Protein AF-A0A943HBD8-F1 (afdb_monomer_lite)

Foldseek 3Di:
DPPVVLVVLLVLQLVLLLVQLVDDPPPPPVLVNLVSLLSNLLSLLVNLLPDPDDLVVSLVVVVVSLVVSLVVNVVVCVVVVDDDDNPRSSVSSVVSSVVSSVLNVVLVVLCVQLNSVSSVLSSCLSVQLSVCVVVVHDSVVSSVVSNVVSVVVSVVSNVVVVVVVVVVD

Sequence (169 aa):
MKKVIRNLVDISFILSLTLLGKFNLQSFNLSKYQIVVTVFCVSGILKFMNSESDMKEQIIDSIKDLVISIAIIPLWYLISNNVENEIFEPGVVVIHFIALIIVLYCAKKSAELSGSISYYTHAIIPVIAIIFIKLGIPDTLSVIIAIIITEPINYFCYKKKRLNNVKER

Secondary structure (DSSP, 8-state):
--HHHHHHHHHHHHHHHHHHHH--TTS--HHHHHHHHHHHHHHHHHHHHT--S-HHHHHHHHHHHHHHHHHHHHHHHHHHT----TTHHHHHHHHHHHHHHHHHHHHHHHHHHH-THHHHHHHHHHHHHHHHHHTT--HHHHHHHHHHHHHHHHHHHHHHHHHHHHHT-

Radius of gyration: 17.87 Å; chains: 1; bounding box: 49×28×52 Å

pLDDT: mean 82.75, std 10.46, range [46.69, 93.56]

Structure (mmCIF, N/CA/C/O backbone):
data_AF-A0A943HBD8-F1
#
_entry.id   AF-A0A943HBD8-F1
#
loop_
_atom_site.group_PDB
_atom_site.id
_atom_site.type_symbol
_atom_site.label_atom_id
_atom_site.label_alt_id
_atom_site.label_comp_id
_atom_site.label_asym_id
_atom_site.label_entity_id
_atom_site.label_seq_id
_atom_site.pdbx_PDB_ins_code
_atom_site.Cartn_x
_atom_site.Cartn_y
_atom_site.Cartn_z
_atom_site.occupancy
_atom_site.B_iso_or_equiv
_atom_site.auth_seq_id
_atom_site.auth_comp_id
_atom_site.auth_asym_id
_atom_site.auth_atom_id
_atom_site.pdbx_PDB_model_num
ATOM 1 N N . MET A 1 1 ? 3.403 -4.979 17.428 1.00 64.38 1 MET A N 1
ATOM 2 C CA . MET A 1 1 ? 3.907 -6.022 16.500 1.00 64.38 1 MET A CA 1
ATOM 3 C C . MET A 1 1 ? 5.322 -6.428 16.927 1.00 64.38 1 MET A C 1
ATOM 5 O O . MET A 1 1 ? 6.036 -5.567 17.423 1.00 64.38 1 MET A O 1
ATOM 9 N N . LYS A 1 2 ? 5.737 -7.704 16.816 1.00 78.44 2 LYS A N 1
ATOM 10 C CA . LYS A 1 2 ? 7.110 -8.120 17.198 1.00 78.44 2 LYS A CA 1
ATOM 11 C C . LYS A 1 2 ? 8.145 -7.356 16.354 1.00 78.44 2 LYS A C 1
ATOM 13 O O . LYS A 1 2 ? 7.932 -7.209 15.153 1.00 78.44 2 LYS A O 1
ATOM 18 N N . LYS A 1 3 ? 9.272 -6.940 16.952 1.00 81.50 3 LYS A N 1
ATOM 19 C CA . LYS A 1 3 ? 10.354 -6.168 16.291 1.00 81.50 3 LYS A CA 1
ATOM 20 C C . LYS A 1 3 ? 10.797 -6.774 14.951 1.00 81.50 3 LYS A C 1
ATOM 22 O O . LYS A 1 3 ? 10.973 -6.057 13.979 1.00 81.50 3 LYS A O 1
ATOM 27 N N . VAL A 1 4 ? 10.879 -8.104 14.886 1.00 84.38 4 VAL A N 1
ATOM 28 C CA . VAL A 1 4 ? 11.220 -8.849 13.661 1.00 84.38 4 VAL A CA 1
ATOM 29 C C . VAL A 1 4 ? 10.229 -8.584 12.524 1.00 84.38 4 VAL A C 1
ATOM 31 O O . VAL A 1 4 ? 10.642 -8.352 11.396 1.00 84.38 4 VAL A O 1
ATOM 34 N N . ILE A 1 5 ? 8.925 -8.581 12.811 1.00 83.19 5 ILE A N 1
ATOM 35 C CA . ILE A 1 5 ? 7.891 -8.376 11.787 1.00 83.19 5 ILE A CA 1
ATOM 36 C C . ILE A 1 5 ? 7.916 -6.921 11.296 1.00 83.19 5 ILE A C 1
ATOM 38 O O . ILE A 1 5 ? 7.770 -6.693 10.102 1.00 83.19 5 ILE A O 1
ATOM 42 N N . ARG A 1 6 ? 8.177 -5.948 12.186 1.00 84.25 6 ARG A N 1
ATOM 43 C CA . ARG A 1 6 ? 8.348 -4.532 11.809 1.00 84.25 6 ARG A CA 1
ATOM 44 C C . ARG A 1 6 ? 9.499 -4.372 10.804 1.00 84.25 6 ARG A C 1
ATOM 46 O O . ARG A 1 6 ? 9.275 -3.862 9.714 1.00 84.25 6 ARG A O 1
ATOM 53 N N . ASN A 1 7 ? 10.666 -4.946 11.107 1.00 86.19 7 ASN A N 1
ATOM 54 C CA . ASN A 1 7 ? 11.819 -4.917 10.202 1.00 86.19 7 ASN A CA 1
ATOM 55 C C . ASN A 1 7 ? 11.538 -5.605 8.854 1.00 86.19 7 ASN A C 1
ATOM 57 O O . ASN A 1 7 ? 11.979 -5.123 7.816 1.00 86.19 7 ASN A O 1
ATOM 61 N N . LEU A 1 8 ? 10.808 -6.728 8.850 1.00 87.94 8 LEU A N 1
ATOM 62 C CA . LEU A 1 8 ? 10.425 -7.406 7.606 1.00 87.94 8 LEU A CA 1
ATOM 63 C C . LEU A 1 8 ? 9.512 -6.535 6.735 1.00 87.94 8 LEU A C 1
ATOM 65 O O . LEU A 1 8 ? 9.679 -6.512 5.518 1.00 87.94 8 LEU A O 1
ATOM 69 N N . VAL A 1 9 ? 8.574 -5.809 7.348 1.00 89.25 9 VAL A N 1
ATOM 70 C CA . VAL A 1 9 ? 7.700 -4.868 6.638 1.00 89.25 9 VAL A CA 1
ATOM 71 C C . VAL A 1 9 ? 8.511 -3.706 6.059 1.00 89.25 9 VAL A C 1
ATOM 73 O O . VAL A 1 9 ? 8.312 -3.375 4.895 1.00 89.25 9 VAL A O 1
ATOM 76 N N . ASP A 1 10 ? 9.460 -3.148 6.815 1.00 87.62 10 ASP A N 1
ATOM 77 C CA . ASP A 1 10 ? 10.337 -2.066 6.340 1.00 87.62 10 ASP A CA 1
ATOM 78 C C . ASP A 1 10 ? 11.199 -2.497 5.146 1.00 87.62 10 ASP A C 1
ATOM 80 O O . ASP A 1 10 ? 11.267 -1.801 4.134 1.00 87.62 10 ASP A O 1
ATOM 84 N N . ILE A 1 11 ? 11.809 -3.682 5.223 1.00 88.88 11 ILE A N 1
ATOM 85 C CA . ILE A 1 11 ? 12.604 -4.244 4.123 1.00 88.88 11 ILE A CA 1
ATOM 86 C C . ILE A 1 11 ? 11.715 -4.507 2.902 1.00 88.88 11 ILE A C 1
ATOM 88 O O . ILE A 1 11 ? 12.083 -4.153 1.783 1.00 88.88 11 ILE A O 1
ATOM 92 N N . SER A 1 12 ? 10.531 -5.097 3.105 1.00 91.44 12 SER A N 1
ATOM 93 C CA . SER A 1 12 ? 9.566 -5.336 2.027 1.00 91.44 12 SER A CA 1
ATOM 94 C C . SER A 1 12 ? 9.135 -4.032 1.355 1.00 91.44 12 SER A C 1
ATOM 96 O O . SER A 1 12 ? 8.974 -3.997 0.134 1.00 91.44 12 SER A O 1
ATOM 98 N N . PHE A 1 13 ? 8.957 -2.968 2.135 1.00 91.38 13 PHE A N 1
ATOM 99 C CA . PHE A 1 13 ? 8.599 -1.649 1.635 1.00 91.38 13 PHE A CA 1
ATOM 100 C C . PHE A 1 13 ? 9.699 -1.075 0.738 1.00 91.38 13 PHE A C 1
ATOM 102 O O . PHE A 1 13 ? 9.435 -0.776 -0.423 1.00 91.38 13 PHE A O 1
ATOM 109 N N . ILE A 1 14 ? 10.944 -1.023 1.220 1.00 89.06 14 ILE A N 1
ATOM 110 C CA . ILE A 1 14 ? 12.084 -0.491 0.454 1.00 89.06 14 ILE A CA 1
ATOM 111 C C . ILE A 1 14 ? 12.327 -1.310 -0.821 1.00 89.06 14 ILE A C 1
ATOM 113 O O . ILE A 1 14 ? 12.504 -0.745 -1.901 1.00 89.06 14 ILE A O 1
ATOM 117 N N . LEU A 1 15 ? 12.290 -2.645 -0.727 1.00 88.94 15 LEU A N 1
ATOM 118 C CA . LEU A 1 15 ? 12.476 -3.524 -1.884 1.00 88.94 15 LEU A CA 1
ATOM 119 C C . LEU A 1 15 ? 11.388 -3.313 -2.935 1.00 88.94 15 LEU A C 1
ATOM 121 O O . LEU A 1 15 ? 11.698 -3.169 -4.114 1.00 88.94 15 LEU A O 1
ATOM 125 N N . SER A 1 16 ? 10.119 -3.285 -2.525 1.00 90.56 16 SER A N 1
ATOM 126 C CA . SER A 1 16 ? 9.010 -3.074 -3.460 1.00 90.56 16 SER A CA 1
ATOM 127 C C . SER A 1 16 ? 9.046 -1.679 -4.092 1.00 90.56 16 SER A C 1
ATOM 129 O O . SER A 1 16 ? 8.859 -1.571 -5.301 1.00 90.56 16 SER A O 1
ATOM 131 N N . LEU A 1 17 ? 9.392 -0.640 -3.326 1.00 88.06 17 LEU A N 1
ATOM 132 C CA . LEU A 1 17 ? 9.570 0.726 -3.823 1.00 88.06 17 LEU A CA 1
ATOM 133 C C . LEU A 1 17 ? 10.715 0.827 -4.843 1.00 88.06 17 LEU A C 1
ATOM 135 O O . LEU A 1 17 ? 10.550 1.437 -5.895 1.00 88.06 17 LEU A O 1
ATOM 139 N N . THR A 1 18 ? 11.841 0.163 -4.578 1.00 85.56 18 THR A N 1
ATOM 140 C CA . THR A 1 18 ? 12.973 0.076 -5.515 1.00 85.56 18 THR A CA 1
ATOM 141 C C . THR A 1 18 ? 12.579 -0.679 -6.790 1.00 85.56 18 THR A C 1
ATOM 143 O O . THR A 1 18 ? 12.877 -0.239 -7.898 1.00 85.56 18 THR A O 1
ATOM 146 N N . LEU A 1 19 ? 11.861 -1.802 -6.658 1.00 84.88 19 LEU A N 1
ATOM 147 C CA . LEU A 1 19 ? 11.415 -2.611 -7.796 1.00 84.88 19 LEU A CA 1
ATOM 148 C C . LEU A 1 19 ? 10.418 -1.875 -8.698 1.00 84.88 19 LEU A C 1
ATOM 150 O O . LEU A 1 19 ? 10.426 -2.125 -9.901 1.00 84.88 19 LEU A O 1
ATOM 154 N N . LEU A 1 20 ? 9.593 -0.970 -8.157 1.00 83.69 20 LEU A N 1
ATOM 155 C CA . LEU A 1 20 ? 8.673 -0.150 -8.956 1.00 83.69 20 LEU A CA 1
ATOM 156 C C . LEU A 1 20 ? 9.399 0.712 -9.992 1.00 83.69 20 LEU A C 1
ATOM 158 O O . LEU A 1 20 ? 8.872 0.885 -11.087 1.00 83.69 20 LEU A O 1
ATOM 162 N N . GLY A 1 21 ? 10.607 1.193 -9.685 1.00 73.50 21 GLY A N 1
ATOM 163 C CA . GLY A 1 21 ? 11.406 1.989 -10.623 1.00 73.50 21 GLY A CA 1
ATOM 164 C C . GLY A 1 21 ? 11.879 1.196 -11.835 1.00 73.50 21 GLY A C 1
ATOM 165 O O . GLY A 1 21 ? 12.003 1.750 -12.917 1.00 73.50 21 GLY A O 1
ATOM 166 N N . LYS A 1 22 ? 12.035 -0.123 -11.682 1.00 73.50 22 LYS A N 1
ATOM 167 C CA . LYS A 1 22 ? 12.489 -1.020 -12.749 1.00 73.50 22 LYS A CA 1
ATOM 168 C C . LYS A 1 22 ? 11.390 -1.372 -13.759 1.00 73.50 22 LYS A C 1
ATOM 170 O O . LYS A 1 22 ? 11.676 -1.875 -14.845 1.00 73.50 22 LYS A O 1
ATOM 175 N N . PHE A 1 23 ? 10.116 -1.185 -13.414 1.00 69.38 23 PHE A N 1
ATOM 176 C CA . PHE A 1 23 ? 9.034 -1.447 -14.359 1.00 69.38 23 PHE A CA 1
ATOM 177 C C . PHE A 1 23 ? 8.899 -0.263 -15.312 1.00 69.38 23 PHE A C 1
ATOM 179 O O . PHE A 1 23 ? 8.182 0.699 -15.045 1.00 69.38 23 PHE A O 1
ATOM 186 N N . ASN A 1 24 ? 9.561 -0.357 -16.465 1.00 57.75 24 ASN A N 1
ATOM 187 C CA . ASN A 1 24 ? 9.252 0.504 -17.597 1.00 57.75 24 ASN A CA 1
ATOM 188 C C . ASN A 1 24 ? 7.770 0.297 -17.975 1.00 57.75 24 ASN A C 1
ATOM 190 O O . ASN A 1 24 ? 7.341 -0.854 -18.119 1.00 57.75 24 ASN A O 1
ATOM 194 N N . LEU A 1 25 ? 7.004 1.382 -18.173 1.00 53.38 25 LEU A N 1
ATOM 195 C CA . LEU A 1 25 ? 5.598 1.340 -18.621 1.00 53.38 25 LEU A CA 1
ATOM 196 C C . LEU A 1 25 ? 5.417 0.498 -19.900 1.00 53.38 25 LEU A C 1
ATOM 198 O O . LEU A 1 25 ? 4.324 0.005 -20.163 1.00 53.38 25 LEU A O 1
ATOM 202 N N . GLN A 1 26 ? 6.487 0.322 -20.682 1.00 46.69 26 GLN A N 1
ATOM 203 C CA . GLN A 1 26 ? 6.504 -0.471 -21.913 1.00 46.69 26 GLN A CA 1
ATOM 204 C C . GLN A 1 26 ? 6.866 -1.955 -21.713 1.00 46.69 26 GLN A C 1
ATOM 206 O O . GLN A 1 26 ? 6.620 -2.770 -22.603 1.00 46.69 26 GLN A O 1
ATOM 211 N N . SER A 1 27 ? 7.422 -2.346 -20.560 1.00 52.19 27 SER A N 1
ATOM 212 C CA . SER A 1 27 ? 7.784 -3.741 -20.281 1.00 52.19 27 SER A CA 1
ATOM 213 C C . SER A 1 27 ? 6.556 -4.524 -19.796 1.00 52.19 27 SER A C 1
ATOM 215 O O . SER A 1 27 ? 6.158 -4.510 -18.633 1.00 52.19 27 SER A O 1
ATOM 217 N N . PHE A 1 28 ? 5.916 -5.197 -20.750 1.00 48.66 28 PHE A N 1
ATOM 218 C CA . PHE A 1 28 ? 4.625 -5.885 -20.658 1.00 48.66 28 PHE A CA 1
ATOM 219 C C . PHE A 1 28 ? 4.642 -7.163 -19.791 1.00 48.66 28 PHE A C 1
ATOM 221 O O . PHE A 1 28 ? 4.298 -8.255 -20.235 1.00 48.66 28 PHE A O 1
ATOM 228 N N . ASN A 1 29 ? 5.011 -7.059 -18.514 1.00 66.44 29 ASN A N 1
ATOM 229 C CA . ASN A 1 29 ? 4.697 -8.103 -17.537 1.00 66.44 29 ASN A CA 1
ATOM 230 C C . ASN A 1 29 ? 3.774 -7.538 -16.455 1.00 66.44 29 ASN A C 1
ATOM 232 O O . ASN A 1 29 ? 4.128 -7.459 -15.277 1.00 66.44 29 ASN A O 1
ATOM 236 N N . LEU A 1 30 ? 2.577 -7.136 -16.903 1.00 75.25 30 LEU A N 1
ATOM 237 C CA . LEU A 1 30 ? 1.506 -6.526 -16.109 1.00 75.25 30 LEU A CA 1
ATOM 238 C C . LEU A 1 30 ? 1.271 -7.276 -14.789 1.00 75.25 30 LEU A C 1
ATOM 240 O O . LEU A 1 30 ? 1.150 -6.657 -13.739 1.00 75.25 30 LEU A O 1
ATOM 244 N N . SER A 1 31 ? 1.316 -8.612 -14.812 1.00 78.12 31 SER A N 1
ATOM 245 C CA . SER A 1 31 ? 1.153 -9.435 -13.611 1.00 78.12 31 SER A CA 1
ATOM 246 C C . SER A 1 31 ? 2.273 -9.259 -12.581 1.00 78.12 31 SER A C 1
ATOM 248 O O . SER A 1 31 ? 1.995 -9.257 -11.384 1.00 78.12 31 SER A O 1
ATOM 250 N N . LYS A 1 32 ? 3.536 -9.109 -13.007 1.00 82.25 32 LYS A N 1
ATOM 251 C CA . LYS A 1 32 ? 4.661 -8.867 -12.085 1.00 82.25 32 LYS A CA 1
ATOM 252 C C . LYS A 1 32 ? 4.565 -7.473 -11.475 1.00 82.25 32 LYS A C 1
ATOM 254 O O . LYS A 1 32 ? 4.731 -7.332 -10.268 1.00 82.25 32 LYS A O 1
ATOM 259 N N . TYR A 1 33 ? 4.241 -6.480 -12.300 1.00 83.31 33 TYR A N 1
ATOM 260 C CA . TYR A 1 33 ? 4.034 -5.106 -11.856 1.00 83.31 33 TYR A CA 1
ATOM 261 C C . TYR A 1 33 ? 2.899 -5.011 -10.828 1.00 83.31 33 TYR A C 1
ATOM 263 O O . TYR A 1 33 ? 3.111 -4.497 -9.734 1.00 83.31 33 TYR A O 1
ATOM 271 N N . GLN A 1 34 ? 1.735 -5.603 -11.120 1.00 85.25 34 GLN A N 1
ATOM 272 C CA . GLN A 1 34 ? 0.599 -5.659 -10.196 1.00 85.25 34 GLN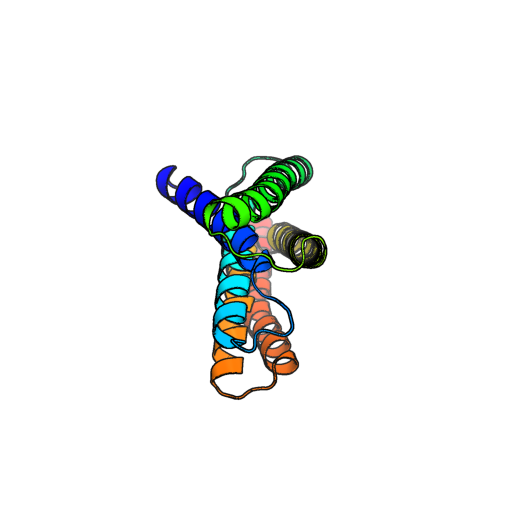 A CA 1
ATOM 273 C C . GLN A 1 34 ? 1.010 -6.247 -8.840 1.00 85.25 34 GLN A C 1
ATOM 275 O O . GLN A 1 34 ? 0.753 -5.639 -7.804 1.00 85.25 34 GLN A O 1
ATOM 280 N N . ILE A 1 35 ? 1.713 -7.386 -8.830 1.00 87.50 35 ILE A N 1
ATOM 281 C CA . ILE A 1 35 ? 2.199 -8.001 -7.584 1.00 87.50 35 ILE A CA 1
ATOM 282 C C . ILE A 1 35 ? 3.079 -7.027 -6.793 1.00 87.50 35 ILE A C 1
ATOM 284 O O . ILE A 1 35 ? 2.882 -6.880 -5.588 1.00 87.50 35 ILE A O 1
ATOM 288 N N . VAL A 1 36 ? 4.020 -6.347 -7.452 1.00 89.50 36 VAL A N 1
ATOM 289 C CA . VAL A 1 36 ? 4.924 -5.401 -6.785 1.00 89.50 36 VAL A CA 1
ATOM 290 C C . VAL A 1 36 ? 4.169 -4.192 -6.234 1.00 89.50 36 VAL A C 1
ATOM 292 O O . VAL A 1 36 ? 4.397 -3.837 -5.080 1.00 89.50 36 VAL A O 1
ATOM 295 N N . VAL A 1 37 ? 3.218 -3.622 -6.983 1.00 88.50 37 VAL A N 1
ATOM 296 C CA . VAL A 1 37 ? 2.347 -2.532 -6.501 1.00 88.50 37 VAL A CA 1
ATOM 297 C C . VAL A 1 37 ? 1.550 -2.968 -5.273 1.00 88.50 37 VAL A C 1
ATOM 299 O O . VAL A 1 37 ? 1.465 -2.226 -4.297 1.00 88.50 37 VAL A O 1
ATOM 302 N N . THR A 1 38 ? 1.007 -4.185 -5.265 1.00 91.12 38 THR A N 1
ATOM 303 C CA . THR A 1 38 ? 0.252 -4.681 -4.110 1.00 91.12 38 THR A CA 1
ATOM 304 C C . THR A 1 38 ? 1.137 -4.901 -2.897 1.00 91.12 38 THR A C 1
ATOM 306 O O . THR A 1 38 ? 0.766 -4.478 -1.805 1.00 91.12 38 THR A O 1
ATOM 309 N N . VAL A 1 39 ? 2.319 -5.500 -3.061 1.00 93.00 39 VAL A N 1
ATOM 310 C CA . VAL A 1 39 ? 3.281 -5.642 -1.956 1.00 93.00 39 VAL A CA 1
ATOM 311 C C . VAL A 1 39 ? 3.690 -4.269 -1.425 1.00 93.00 39 VAL A C 1
ATOM 313 O O . VAL A 1 39 ? 3.726 -4.076 -0.210 1.00 93.00 39 VAL A O 1
ATOM 316 N N . PHE A 1 40 ? 3.925 -3.302 -2.310 1.00 93.56 40 PHE A N 1
ATOM 317 C CA . PHE A 1 40 ? 4.239 -1.921 -1.956 1.00 93.56 40 PHE A CA 1
ATOM 318 C C . PHE A 1 40 ? 3.121 -1.255 -1.145 1.00 93.56 40 PHE A C 1
ATOM 320 O O . PHE A 1 40 ? 3.365 -0.768 -0.042 1.00 93.56 40 PHE A O 1
ATOM 327 N N . CYS A 1 41 ? 1.876 -1.298 -1.623 1.00 92.06 41 CYS A N 1
ATOM 328 C CA . CYS A 1 41 ? 0.742 -0.711 -0.910 1.00 92.06 41 CYS A CA 1
ATOM 329 C C . CYS A 1 41 ? 0.485 -1.396 0.439 1.00 92.06 41 CYS A C 1
ATOM 331 O O . CYS A 1 41 ? 0.301 -0.715 1.448 1.00 92.06 41 CYS A O 1
ATOM 333 N N . VAL A 1 42 ? 0.506 -2.732 0.483 1.00 93.19 42 VAL A N 1
ATOM 334 C CA . VAL A 1 42 ? 0.287 -3.505 1.717 1.00 93.19 42 VAL A CA 1
ATOM 335 C C . VAL A 1 42 ? 1.374 -3.196 2.743 1.00 93.19 42 VAL A C 1
ATOM 337 O O . VAL A 1 42 ? 1.064 -2.871 3.888 1.00 93.19 42 VAL A O 1
ATOM 340 N N . SER A 1 43 ? 2.646 -3.274 2.344 1.00 93.31 43 SER A N 1
ATOM 341 C CA . SER A 1 43 ? 3.772 -2.995 3.241 1.00 93.31 43 SER A CA 1
ATOM 342 C C . SER A 1 43 ? 3.779 -1.541 3.708 1.00 93.31 43 SER A C 1
ATOM 344 O O . SER A 1 43 ? 3.980 -1.310 4.895 1.00 93.31 43 SER A O 1
ATOM 346 N N . GLY A 1 44 ? 3.450 -0.578 2.840 1.00 91.19 44 GLY A N 1
ATOM 347 C CA . GLY A 1 44 ? 3.316 0.832 3.208 1.00 91.19 44 GLY A CA 1
ATOM 348 C C . GLY A 1 44 ? 2.233 1.074 4.263 1.00 91.19 44 GLY A C 1
ATOM 349 O O . GLY A 1 44 ? 2.487 1.725 5.276 1.00 91.19 44 GLY A O 1
ATOM 350 N N . ILE A 1 45 ? 1.041 0.492 4.089 1.00 91.75 45 ILE A N 1
ATOM 351 C CA . ILE A 1 45 ? -0.064 0.621 5.057 1.00 91.75 45 ILE A CA 1
ATOM 352 C C . ILE A 1 45 ? 0.279 -0.062 6.386 1.00 91.75 45 ILE A C 1
ATOM 354 O O . ILE A 1 45 ? 0.015 0.488 7.457 1.00 91.75 45 ILE A O 1
ATOM 358 N N . LEU A 1 46 ? 0.892 -1.248 6.343 1.00 90.31 46 LEU A N 1
ATOM 359 C CA . LEU A 1 46 ? 1.305 -1.958 7.553 1.00 90.31 46 LEU A CA 1
ATOM 360 C C . LEU A 1 46 ? 2.437 -1.231 8.281 1.00 90.31 46 LEU A C 1
ATOM 362 O O . LEU A 1 46 ? 2.416 -1.167 9.510 1.00 90.31 46 LEU A O 1
ATOM 366 N N . LYS A 1 47 ? 3.408 -0.668 7.558 1.00 89.81 47 LYS A N 1
ATOM 367 C CA . LYS A 1 47 ? 4.470 0.165 8.132 1.00 89.81 47 LYS A CA 1
ATOM 368 C C . LYS A 1 47 ? 3.864 1.350 8.880 1.00 89.81 47 LYS A C 1
ATOM 370 O O . LYS A 1 47 ? 4.169 1.546 10.054 1.00 89.81 47 LYS A O 1
ATOM 375 N N . PHE A 1 48 ? 2.931 2.048 8.233 1.00 87.94 48 PHE A N 1
ATOM 376 C CA . PHE A 1 48 ? 2.222 3.194 8.798 1.00 87.94 48 PHE A CA 1
ATOM 377 C C . PHE A 1 48 ? 1.434 2.835 10.066 1.00 87.94 48 PHE A C 1
ATOM 379 O O . PHE A 1 48 ? 1.574 3.472 11.106 1.00 87.94 48 PHE A O 1
ATOM 386 N N . MET A 1 49 ? 0.653 1.751 10.019 1.00 87.06 49 MET A N 1
ATOM 387 C CA . MET A 1 49 ? -0.115 1.257 11.168 1.00 87.06 49 MET A CA 1
ATOM 388 C C . MET A 1 49 ? 0.769 0.936 12.384 1.00 87.06 49 MET A C 1
ATOM 390 O O . MET A 1 49 ? 0.327 1.069 13.523 1.00 87.06 49 MET A O 1
ATOM 394 N N . ASN A 1 50 ? 1.990 0.448 12.154 1.00 81.69 50 ASN A N 1
ATOM 395 C CA . ASN A 1 50 ? 2.898 0.019 13.217 1.00 81.69 50 ASN A CA 1
ATOM 396 C C . ASN A 1 50 ? 3.762 1.138 13.791 1.00 81.69 50 ASN A C 1
ATOM 398 O O . ASN A 1 50 ? 4.523 0.871 14.732 1.00 81.69 50 ASN A O 1
ATOM 402 N N . SER A 1 51 ? 3.691 2.330 13.208 1.00 75.50 51 SER A N 1
ATOM 403 C CA . SER A 1 51 ? 4.443 3.469 13.686 1.00 75.50 51 SER A CA 1
ATOM 404 C C . SER A 1 51 ? 3.730 4.129 14.863 1.00 75.50 51 SER A C 1
ATOM 406 O O . SER A 1 51 ? 2.517 4.322 14.859 1.00 75.50 51 SER A O 1
ATOM 408 N N . GLU A 1 52 ? 4.510 4.464 15.883 1.00 70.81 52 GLU A N 1
ATOM 409 C CA . GLU A 1 52 ? 4.050 5.190 17.071 1.00 70.81 52 GLU A CA 1
ATOM 410 C C . GLU A 1 52 ? 4.147 6.713 16.873 1.00 70.81 52 GLU A C 1
ATOM 412 O O . GLU A 1 52 ? 3.662 7.474 17.705 1.00 70.81 52 GLU A O 1
ATOM 417 N N . SER A 1 53 ? 4.759 7.153 15.768 1.00 74.12 53 SER A N 1
ATOM 418 C CA . SER A 1 53 ? 4.974 8.560 15.441 1.00 74.1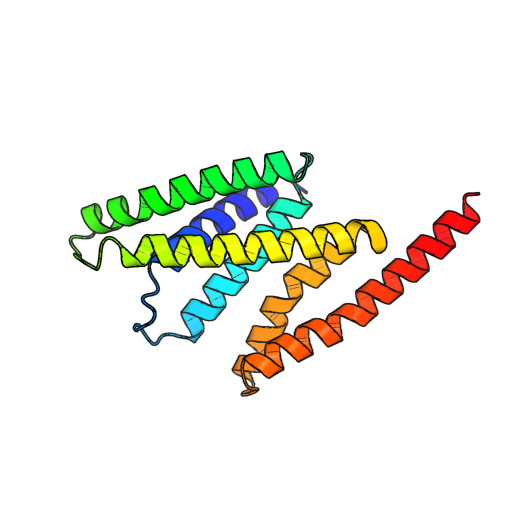2 53 SER A CA 1
ATOM 419 C C . SER A 1 53 ? 3.782 9.212 14.745 1.00 74.12 53 SER A C 1
ATOM 421 O O . SER A 1 53 ? 2.917 8.549 14.165 1.00 74.12 53 SER A O 1
ATOM 423 N N . ASP A 1 54 ? 3.749 10.542 14.754 1.00 79.56 54 ASP A N 1
ATOM 424 C CA . ASP A 1 54 ? 2.736 11.302 14.034 1.00 79.56 54 ASP A CA 1
ATOM 425 C C . ASP A 1 54 ? 2.869 11.150 12.514 1.00 79.56 54 ASP A C 1
ATOM 427 O O . ASP A 1 54 ? 3.950 10.954 11.963 1.00 79.56 54 ASP A O 1
ATOM 431 N N . MET A 1 55 ? 1.754 11.328 11.797 1.00 77.88 55 MET A N 1
ATOM 432 C CA . MET A 1 55 ? 1.698 11.165 10.334 1.00 77.88 55 MET A CA 1
ATOM 433 C C . MET A 1 55 ? 2.785 11.959 9.591 1.00 77.88 55 MET A C 1
ATOM 435 O O . MET A 1 55 ? 3.309 11.481 8.592 1.00 77.88 55 MET A O 1
ATOM 439 N N . LYS A 1 56 ? 3.138 13.158 10.071 1.00 81.88 56 LYS A N 1
ATOM 440 C CA . LYS A 1 56 ? 4.195 13.980 9.462 1.00 81.88 56 LYS A CA 1
ATOM 441 C C . LYS A 1 56 ? 5.567 13.315 9.564 1.00 81.88 56 LYS A C 1
ATOM 443 O O . LYS A 1 56 ? 6.281 13.260 8.569 1.00 81.88 56 LYS A O 1
ATOM 448 N N . GLU A 1 57 ? 5.913 12.795 10.737 1.00 83.56 57 GLU A N 1
ATOM 449 C CA . GLU A 1 57 ? 7.177 12.089 10.966 1.00 83.56 57 GLU A CA 1
ATOM 450 C C . GLU A 1 57 ? 7.241 10.814 10.124 1.00 83.56 57 GLU A C 1
ATOM 452 O O . GLU A 1 57 ? 8.251 10.547 9.482 1.00 83.56 57 GLU A O 1
ATOM 457 N N . GLN A 1 58 ? 6.124 10.094 10.013 1.00 81.56 58 GLN A N 1
ATOM 458 C CA . GLN A 1 58 ? 6.036 8.906 9.163 1.00 81.56 58 GLN A CA 1
ATOM 459 C C . GLN A 1 58 ? 6.232 9.213 7.676 1.00 81.56 58 GLN A C 1
ATOM 461 O O . GLN A 1 58 ? 6.883 8.446 6.966 1.00 81.56 58 GLN A O 1
ATOM 466 N N . ILE A 1 59 ? 5.684 10.331 7.190 1.00 84.94 59 ILE A N 1
ATOM 467 C CA . ILE A 1 59 ? 5.913 10.787 5.814 1.00 84.94 59 ILE A CA 1
ATOM 468 C C . ILE A 1 59 ? 7.392 11.118 5.618 1.00 84.94 59 ILE A C 1
ATOM 470 O O . ILE A 1 59 ? 7.966 10.707 4.616 1.00 84.94 59 ILE A O 1
ATOM 474 N N . ILE A 1 60 ? 8.025 11.804 6.575 1.00 86.25 60 ILE A N 1
ATOM 475 C CA . ILE A 1 60 ? 9.458 12.124 6.516 1.00 86.25 60 ILE A CA 1
ATOM 476 C C . ILE A 1 60 ? 10.302 10.847 6.473 1.00 86.25 60 ILE A C 1
ATOM 478 O O . ILE A 1 60 ? 11.200 10.741 5.640 1.00 86.25 60 ILE A O 1
ATOM 482 N N . ASP A 1 61 ? 10.009 9.863 7.319 1.00 85.19 61 ASP A N 1
ATOM 483 C CA . ASP A 1 61 ? 10.728 8.588 7.308 1.00 85.19 61 ASP A CA 1
ATOM 484 C C . ASP A 1 61 ? 10.504 7.820 6.000 1.00 85.19 61 ASP A C 1
ATOM 486 O O . ASP A 1 61 ? 11.454 7.301 5.419 1.00 85.19 61 ASP A O 1
ATOM 490 N N . SER A 1 62 ? 9.286 7.845 5.459 1.00 85.31 62 SER A N 1
ATOM 491 C CA . SER A 1 62 ? 8.987 7.243 4.153 1.00 85.31 62 SER A CA 1
ATOM 492 C C . SER A 1 62 ? 9.683 7.982 2.997 1.00 85.31 62 SER A C 1
ATOM 494 O O . SER A 1 62 ? 10.058 7.361 2.006 1.00 85.31 62 SER A O 1
ATOM 496 N N . ILE A 1 63 ? 9.907 9.299 3.113 1.00 88.06 63 ILE A N 1
ATOM 497 C CA . ILE A 1 63 ? 10.714 10.074 2.156 1.00 88.06 63 ILE A CA 1
ATOM 498 C C . ILE A 1 63 ? 12.182 9.641 2.220 1.00 88.06 63 ILE A C 1
ATOM 500 O O . ILE A 1 63 ? 12.824 9.547 1.176 1.00 88.06 63 ILE A O 1
ATOM 504 N N . LYS A 1 64 ? 12.727 9.333 3.405 1.00 88.12 64 LYS A N 1
ATOM 505 C CA . LYS A 1 64 ? 14.090 8.779 3.505 1.00 88.12 64 LYS A CA 1
ATOM 506 C C . LYS A 1 64 ? 14.190 7.454 2.749 1.00 88.12 64 LYS A C 1
ATOM 508 O O . LYS A 1 64 ? 15.128 7.277 1.978 1.00 88.12 64 LYS A O 1
ATOM 513 N N . ASP A 1 65 ? 13.203 6.571 2.898 1.00 87.50 65 ASP A N 1
ATOM 514 C CA . ASP A 1 65 ? 13.151 5.306 2.151 1.00 87.50 65 ASP A CA 1
ATOM 515 C C . ASP A 1 65 ? 13.035 5.519 0.636 1.00 87.50 65 ASP A C 1
ATOM 517 O O . ASP A 1 65 ? 13.635 4.777 -0.144 1.00 87.50 65 ASP A O 1
ATOM 521 N N . LEU A 1 66 ? 12.291 6.544 0.209 1.00 87.62 66 LEU A N 1
ATOM 522 C CA . LEU A 1 66 ? 12.200 6.949 -1.193 1.00 87.62 66 LEU A CA 1
ATOM 523 C C . LEU A 1 66 ? 13.558 7.406 -1.730 1.00 87.62 66 LEU A C 1
ATOM 525 O O . LEU A 1 66 ? 13.970 6.947 -2.791 1.00 87.62 66 LEU A O 1
ATOM 529 N N . VAL A 1 67 ? 14.272 8.259 -0.993 1.00 86.75 67 VAL A N 1
ATOM 530 C CA . VAL A 1 67 ? 15.621 8.713 -1.365 1.00 86.75 67 VAL A CA 1
ATOM 531 C C . VAL A 1 67 ? 16.585 7.530 -1.453 1.00 86.75 67 VAL A C 1
ATOM 533 O O . VAL A 1 67 ? 17.330 7.426 -2.424 1.00 86.75 67 VAL A O 1
ATOM 536 N N . ILE A 1 68 ? 16.532 6.607 -0.486 1.00 85.38 68 ILE A N 1
ATOM 537 C CA . ILE A 1 68 ? 17.322 5.369 -0.506 1.00 85.38 68 ILE A CA 1
ATOM 538 C C . ILE A 1 68 ? 16.993 4.549 -1.758 1.00 85.38 68 ILE A C 1
ATOM 540 O O . ILE A 1 68 ? 17.901 4.133 -2.470 1.00 85.38 68 ILE A O 1
ATOM 544 N N . SER A 1 69 ? 15.711 4.360 -2.069 1.00 83.88 69 SER A N 1
ATOM 545 C CA . SER A 1 69 ? 15.274 3.577 -3.232 1.00 83.88 69 SER A CA 1
ATOM 546 C C . SER A 1 69 ? 15.723 4.215 -4.550 1.00 83.88 69 SER A C 1
ATOM 548 O O . SER A 1 69 ? 16.263 3.526 -5.411 1.00 83.88 69 SER A O 1
ATOM 550 N N . ILE A 1 70 ? 15.583 5.539 -4.686 1.00 83.81 70 ILE A N 1
ATOM 551 C CA . ILE A 1 70 ? 16.062 6.295 -5.853 1.00 83.81 70 ILE A CA 1
ATOM 552 C C . ILE A 1 70 ? 17.583 6.193 -5.987 1.00 83.81 70 ILE A C 1
ATOM 554 O O . ILE A 1 70 ? 18.068 6.088 -7.103 1.00 83.81 70 ILE A O 1
ATOM 558 N N . ALA A 1 71 ? 18.339 6.190 -4.887 1.00 83.12 71 ALA A N 1
ATOM 559 C CA . ALA A 1 71 ? 19.795 6.046 -4.926 1.00 83.12 71 ALA A CA 1
ATOM 560 C C . ALA A 1 71 ? 20.250 4.615 -5.274 1.00 83.12 71 ALA A C 1
ATOM 562 O O . ALA A 1 71 ? 21.269 4.436 -5.942 1.00 83.12 71 ALA A O 1
ATOM 563 N N . ILE A 1 72 ? 19.500 3.592 -4.847 1.00 82.62 72 ILE A N 1
ATOM 564 C CA 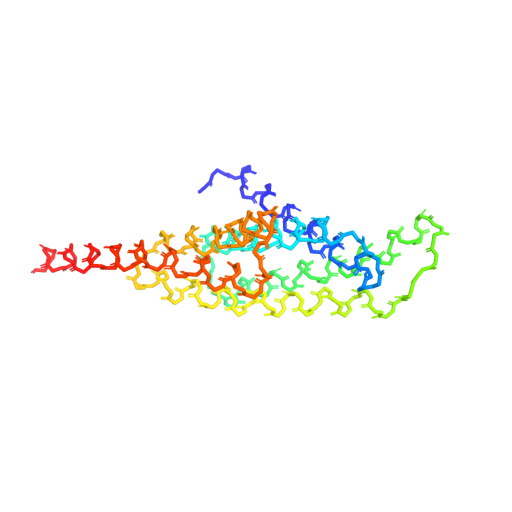. ILE A 1 72 ? 19.807 2.183 -5.137 1.00 82.62 72 ILE A CA 1
ATOM 565 C C . ILE A 1 72 ? 19.631 1.868 -6.626 1.00 82.62 72 ILE A C 1
ATOM 567 O O . ILE A 1 72 ? 20.406 1.079 -7.160 1.00 82.62 72 ILE A O 1
ATOM 571 N N . ILE A 1 73 ? 18.648 2.473 -7.301 1.00 77.19 73 ILE A N 1
ATOM 572 C CA . ILE A 1 73 ? 18.342 2.185 -8.711 1.00 77.19 73 ILE A CA 1
ATOM 573 C C . ILE A 1 73 ? 19.568 2.431 -9.626 1.00 77.19 73 ILE A C 1
ATOM 575 O O . ILE A 1 73 ? 20.024 1.470 -10.249 1.00 77.19 73 ILE A O 1
ATOM 579 N N . PRO A 1 74 ? 20.197 3.627 -9.662 1.00 72.00 74 PRO A N 1
ATOM 580 C CA . PRO A 1 74 ? 21.417 3.868 -10.437 1.00 72.00 74 PRO A CA 1
ATOM 581 C C . PRO A 1 74 ? 22.587 2.973 -10.022 1.00 72.00 74 PRO A C 1
ATOM 583 O O . PRO A 1 74 ? 23.320 2.476 -10.876 1.00 72.00 74 PRO A O 1
ATOM 586 N N . LEU A 1 75 ? 22.758 2.734 -8.715 1.00 76.19 75 LEU A N 1
ATOM 587 C CA . LEU A 1 75 ? 23.830 1.879 -8.200 1.00 76.19 75 LEU A CA 1
ATOM 588 C C . LEU A 1 75 ? 23.694 0.440 -8.719 1.00 76.19 75 LEU A C 1
ATOM 590 O O . LEU A 1 75 ? 24.684 -0.189 -9.089 1.00 76.19 75 LEU A O 1
ATOM 594 N N . TRP A 1 76 ? 22.466 -0.072 -8.780 1.00 75.50 76 TRP A N 1
ATOM 595 C CA . TRP A 1 76 ? 22.167 -1.386 -9.334 1.00 75.50 76 TRP A CA 1
ATOM 596 C C . TRP A 1 76 ? 22.535 -1.467 -10.817 1.00 75.50 76 TRP A C 1
ATOM 598 O O . TRP A 1 76 ? 23.163 -2.441 -11.236 1.00 75.50 76 TRP A O 1
ATOM 608 N N . TYR A 1 77 ? 22.180 -0.454 -11.613 1.00 71.00 77 TYR A N 1
ATOM 609 C CA . TYR A 1 77 ? 22.531 -0.419 -13.035 1.00 71.00 77 TYR A CA 1
ATOM 610 C C . TYR A 1 77 ? 24.035 -0.407 -13.258 1.00 71.00 77 TYR A C 1
ATOM 612 O O . TYR A 1 77 ? 24.527 -1.215 -14.047 1.00 71.00 77 TYR A O 1
ATOM 620 N N . LEU A 1 78 ? 24.754 0.404 -12.479 1.00 70.88 78 LEU A N 1
ATOM 621 C CA . LEU A 1 78 ? 26.212 0.484 -12.507 1.00 70.88 78 LEU A CA 1
ATOM 622 C C . LEU A 1 78 ? 26.865 -0.876 -12.222 1.00 70.88 78 LEU A C 1
ATOM 624 O O . LEU A 1 78 ? 27.813 -1.254 -12.902 1.00 70.88 78 LEU A O 1
ATOM 628 N N . ILE A 1 79 ? 26.331 -1.648 -11.270 1.00 75.69 79 ILE A N 1
ATOM 629 C CA . ILE A 1 79 ? 26.809 -3.011 -10.974 1.00 75.69 79 ILE A CA 1
ATOM 630 C C . ILE A 1 79 ? 26.415 -4.005 -12.080 1.00 75.69 79 ILE A C 1
ATOM 632 O O . ILE A 1 79 ? 27.158 -4.940 -12.370 1.00 75.69 79 ILE A O 1
ATOM 636 N N . SER A 1 80 ? 25.239 -3.834 -12.689 1.00 69.56 80 SER A N 1
ATOM 637 C CA . SER A 1 80 ? 24.677 -4.792 -13.651 1.00 69.56 80 SER A CA 1
ATOM 638 C C . SER A 1 80 ? 25.145 -4.617 -15.102 1.00 69.56 80 SER A C 1
ATOM 640 O O . SER A 1 80 ? 24.796 -5.452 -15.934 1.00 69.56 80 SER A O 1
ATOM 642 N N . ASN A 1 81 ? 25.920 -3.570 -15.414 1.00 64.88 81 ASN A N 1
ATOM 643 C CA . ASN A 1 81 ? 26.384 -3.229 -16.770 1.00 64.88 81 ASN A CA 1
ATOM 644 C C . ASN A 1 81 ? 25.263 -3.027 -17.817 1.00 64.88 81 ASN A C 1
ATOM 646 O O . ASN A 1 81 ? 25.528 -3.039 -19.019 1.00 64.88 81 ASN A O 1
ATOM 650 N N . ASN A 1 82 ? 24.020 -2.814 -17.379 1.00 64.56 82 ASN A N 1
ATOM 651 C CA . ASN A 1 82 ? 22.894 -2.475 -18.247 1.00 64.56 82 ASN A CA 1
ATOM 652 C C . ASN A 1 82 ? 22.659 -0.961 -18.225 1.00 64.56 82 ASN A C 1
ATOM 654 O O . ASN A 1 82 ? 22.618 -0.364 -17.151 1.00 64.56 82 ASN A O 1
ATOM 658 N N . VAL A 1 83 ? 22.481 -0.357 -19.402 1.00 56.69 83 VAL A N 1
ATOM 659 C CA . VAL A 1 83 ? 22.169 1.071 -19.560 1.00 56.69 83 VAL A CA 1
ATOM 660 C C . VAL A 1 83 ? 20.709 1.193 -19.988 1.00 56.69 83 VAL A C 1
ATOM 662 O O . VAL A 1 83 ? 20.390 0.920 -21.142 1.00 56.69 83 VAL A O 1
ATOM 665 N N . GLU A 1 84 ? 19.818 1.587 -19.079 1.00 58.41 84 GLU A N 1
ATOM 666 C CA . GLU A 1 84 ? 18.452 2.002 -19.427 1.00 58.41 84 GLU A CA 1
ATOM 667 C C . GLU A 1 84 ? 18.085 3.350 -18.775 1.00 58.41 84 GLU A C 1
ATOM 669 O O . GLU A 1 84 ? 18.750 3.819 -17.853 1.00 58.41 84 GLU A O 1
ATOM 674 N N . ASN A 1 85 ? 17.083 4.011 -19.373 1.00 54.91 85 ASN A N 1
ATOM 675 C CA . ASN A 1 85 ? 16.735 5.438 -19.284 1.00 54.91 85 ASN A CA 1
ATOM 676 C C . ASN A 1 85 ? 16.815 6.066 -17.873 1.00 54.91 85 ASN A C 1
ATOM 678 O O . ASN A 1 85 ? 15.860 6.016 -17.095 1.00 54.91 85 ASN A O 1
ATOM 682 N N . GLU A 1 86 ? 17.900 6.805 -17.623 1.00 55.41 86 GLU A N 1
ATOM 683 C CA . GLU A 1 86 ? 18.305 7.344 -16.311 1.00 55.41 86 GLU A CA 1
ATOM 684 C C . GLU A 1 86 ? 17.267 8.233 -15.591 1.00 55.41 86 GLU A C 1
ATOM 686 O O . GLU A 1 86 ? 17.283 8.334 -14.366 1.00 55.41 86 GLU A O 1
ATOM 691 N N . ILE A 1 87 ? 16.352 8.886 -16.319 1.00 56.19 87 ILE A N 1
ATOM 692 C CA . ILE A 1 87 ? 15.432 9.897 -15.753 1.00 56.19 87 ILE A CA 1
ATOM 693 C C . ILE A 1 87 ? 14.008 9.354 -15.552 1.00 56.19 87 ILE A C 1
ATOM 695 O O . ILE A 1 87 ? 13.277 9.822 -14.677 1.00 56.19 87 ILE A O 1
ATOM 699 N N . PHE A 1 88 ? 13.588 8.366 -16.347 1.00 58.94 88 PHE A N 1
ATOM 700 C CA . PHE A 1 88 ? 12.197 7.900 -16.343 1.00 58.94 88 PHE A CA 1
ATOM 701 C C . PHE A 1 88 ? 11.886 7.013 -15.128 1.00 58.94 88 PHE A C 1
ATOM 703 O O . PHE A 1 88 ? 10.806 7.100 -14.543 1.00 58.94 88 PHE A O 1
ATOM 710 N N . GLU A 1 89 ? 12.859 6.212 -14.700 1.00 67.62 89 GLU A N 1
ATOM 711 C CA . GLU A 1 89 ? 12.699 5.231 -13.626 1.00 67.62 89 GLU A CA 1
ATOM 712 C C . GLU A 1 89 ? 12.484 5.856 -12.235 1.00 67.62 89 GLU A C 1
ATOM 714 O O . GLU A 1 89 ? 11.528 5.467 -11.556 1.00 67.62 89 GLU A O 1
ATOM 719 N N . PRO A 1 90 ? 13.242 6.891 -11.810 1.00 71.75 90 PRO A N 1
ATOM 720 C CA . PRO A 1 90 ? 12.963 7.594 -10.556 1.00 71.75 90 PRO A CA 1
ATOM 721 C C . PRO A 1 90 ? 11.587 8.275 -10.548 1.00 71.75 90 PRO A C 1
ATOM 723 O O . PRO A 1 90 ? 10.920 8.320 -9.514 1.00 71.75 90 PRO A O 1
ATOM 726 N N . GLY A 1 91 ? 11.132 8.777 -11.703 1.00 77.44 91 GLY A N 1
ATOM 727 C CA . GLY A 1 91 ? 9.842 9.458 -11.832 1.00 77.44 91 GLY A CA 1
ATOM 728 C C . GLY A 1 91 ? 8.654 8.544 -11.524 1.00 77.44 91 GLY A C 1
ATOM 729 O O . GLY A 1 91 ? 7.737 8.936 -10.799 1.00 77.44 91 GLY A O 1
ATOM 730 N N . VAL A 1 92 ? 8.692 7.298 -12.005 1.00 79.44 92 VAL A N 1
ATOM 731 C CA . VAL A 1 92 ? 7.646 6.298 -11.736 1.00 79.44 92 VAL A CA 1
ATOM 732 C C . VAL A 1 92 ? 7.557 5.979 -10.242 1.00 79.44 92 VAL A C 1
ATOM 734 O O . VAL A 1 92 ? 6.452 5.910 -9.696 1.00 79.44 92 VAL A O 1
ATOM 737 N N . VAL A 1 93 ? 8.696 5.841 -9.558 1.00 83.12 93 VAL A N 1
ATOM 738 C CA . VAL A 1 93 ? 8.748 5.591 -8.106 1.00 83.12 93 VAL A CA 1
ATOM 739 C C . VAL A 1 93 ? 8.082 6.730 -7.332 1.00 83.12 93 VAL A C 1
ATOM 741 O O . VAL A 1 93 ? 7.261 6.482 -6.448 1.00 83.12 93 VAL A O 1
ATOM 744 N N . VAL A 1 94 ? 8.373 7.981 -7.701 1.00 86.31 94 VAL A N 1
ATOM 745 C CA . VAL A 1 94 ? 7.786 9.168 -7.062 1.00 86.31 94 VAL A CA 1
ATOM 746 C C . VAL A 1 94 ? 6.264 9.205 -7.236 1.00 86.31 94 VAL A C 1
ATOM 748 O O . VAL A 1 94 ? 5.551 9.484 -6.272 1.00 86.31 94 VAL A O 1
ATOM 751 N N . ILE A 1 95 ? 5.737 8.871 -8.419 1.00 87.06 95 ILE A N 1
ATOM 752 C CA . ILE A 1 95 ? 4.283 8.834 -8.665 1.00 87.06 95 ILE A CA 1
ATOM 753 C C . ILE A 1 95 ? 3.593 7.809 -7.753 1.00 87.06 95 ILE A C 1
ATOM 755 O O . ILE A 1 95 ? 2.591 8.127 -7.108 1.00 87.06 95 ILE A O 1
ATOM 759 N N . HIS A 1 96 ? 4.143 6.596 -7.651 1.00 88.81 96 HIS A N 1
ATOM 760 C CA . HIS A 1 96 ? 3.599 5.561 -6.766 1.00 88.81 96 HIS A CA 1
ATOM 761 C C . HIS A 1 96 ? 3.678 5.969 -5.297 1.00 88.81 96 HIS A C 1
ATOM 763 O O . HIS A 1 96 ? 2.751 5.711 -4.528 1.00 88.81 96 HIS A O 1
ATOM 769 N N . PHE A 1 97 ? 4.759 6.644 -4.911 1.00 89.31 97 PHE A N 1
ATOM 770 C CA . PHE A 1 97 ? 4.916 7.166 -3.566 1.00 89.31 97 PHE A CA 1
ATOM 771 C C . PHE 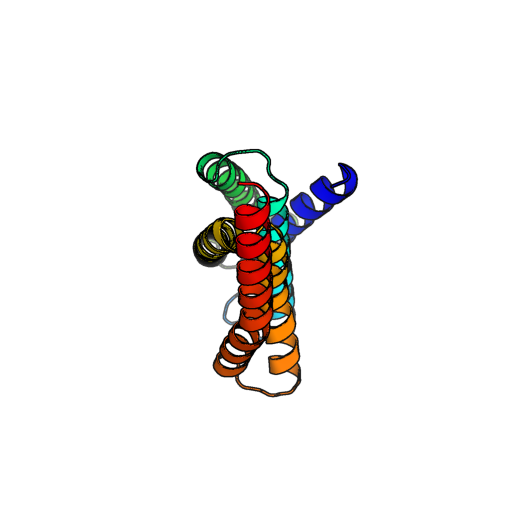A 1 97 ? 3.846 8.213 -3.228 1.00 89.31 97 PHE A C 1
ATOM 773 O O . PHE A 1 97 ? 3.214 8.125 -2.177 1.00 89.31 97 PHE A O 1
ATOM 780 N N . ILE A 1 98 ? 3.564 9.154 -4.135 1.00 90.44 98 ILE A N 1
ATOM 781 C CA . ILE A 1 98 ? 2.484 10.139 -3.959 1.00 90.44 98 ILE A CA 1
ATOM 782 C C . ILE A 1 98 ? 1.126 9.436 -3.825 1.00 90.44 98 ILE A C 1
ATOM 784 O O . ILE A 1 98 ? 0.346 9.768 -2.931 1.00 90.44 98 ILE A O 1
ATOM 788 N N . ALA A 1 99 ? 0.853 8.432 -4.664 1.00 89.38 99 ALA A N 1
ATOM 789 C CA . ALA A 1 99 ? -0.373 7.644 -4.568 1.00 89.38 99 ALA A CA 1
ATOM 790 C C . ALA A 1 99 ? -0.496 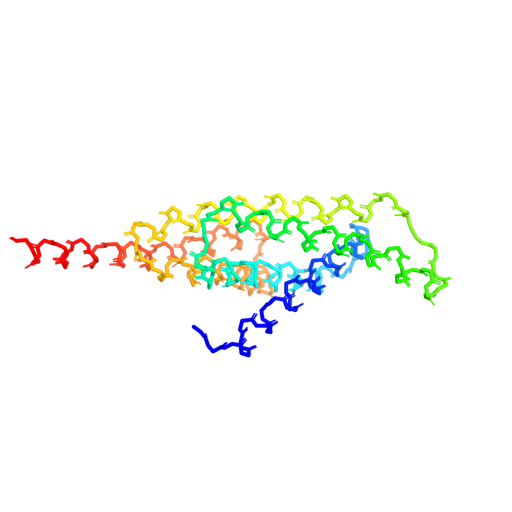6.942 -3.204 1.00 89.38 99 ALA A C 1
ATOM 792 O O . ALA A 1 99 ? -1.563 6.971 -2.587 1.00 89.38 99 ALA A O 1
ATOM 793 N N . LEU A 1 100 ? 0.600 6.379 -2.683 1.00 91.56 100 LEU A N 1
ATOM 794 C CA . LEU A 1 100 ? 0.620 5.774 -1.354 1.00 91.56 100 LEU A CA 1
ATOM 795 C C . LEU A 1 100 ? 0.293 6.794 -0.257 1.00 91.56 100 LEU A C 1
ATOM 797 O O . LEU A 1 100 ? -0.519 6.487 0.608 1.00 91.56 100 LEU A O 1
ATOM 801 N N . ILE A 1 101 ? 0.861 8.003 -0.295 1.00 90.62 101 ILE A N 1
ATOM 802 C CA . ILE A 1 101 ? 0.577 9.061 0.695 1.00 90.62 101 ILE A CA 1
ATOM 803 C C . ILE A 1 101 ? -0.931 9.348 0.777 1.00 90.62 101 ILE A C 1
ATOM 805 O O . ILE A 1 101 ? -1.480 9.477 1.874 1.00 90.62 101 ILE A O 1
ATOM 809 N N . ILE A 1 102 ? -1.617 9.398 -0.370 1.00 90.19 102 ILE A N 1
ATOM 810 C CA . ILE A 1 102 ? -3.071 9.606 -0.435 1.00 90.19 102 ILE A CA 1
ATOM 811 C C . ILE A 1 102 ? -3.810 8.434 0.225 1.00 90.19 102 ILE A C 1
ATOM 813 O O . ILE A 1 102 ? -4.690 8.649 1.061 1.00 90.19 102 ILE A O 1
ATOM 817 N N . VAL A 1 103 ? -3.424 7.194 -0.089 1.00 89.88 103 VAL A N 1
ATOM 818 C CA . VAL A 1 103 ? -4.019 5.992 0.519 1.00 89.88 103 VAL A CA 1
ATOM 819 C C . VAL A 1 103 ? -3.802 5.969 2.034 1.00 89.88 103 VAL A C 1
ATOM 821 O O . VAL A 1 103 ? -4.734 5.671 2.781 1.00 89.88 103 VAL A O 1
ATOM 824 N N . LEU A 1 104 ? -2.609 6.336 2.509 1.00 90.94 104 LEU A N 1
ATOM 825 C CA . LEU A 1 104 ? -2.296 6.427 3.937 1.00 90.94 104 LEU A CA 1
ATOM 826 C C . LEU A 1 104 ? -3.154 7.483 4.642 1.00 90.94 104 LEU A C 1
ATOM 828 O O . LEU A 1 104 ? -3.642 7.240 5.746 1.00 90.94 104 LEU A O 1
ATOM 832 N N . TYR A 1 105 ? -3.400 8.627 3.997 1.00 89.19 105 TYR A N 1
ATOM 833 C CA . TYR A 1 105 ? -4.305 9.653 4.518 1.00 89.19 105 TYR A CA 1
ATOM 834 C C . TYR A 1 105 ? -5.740 9.128 4.676 1.00 89.19 105 TYR A C 1
ATOM 836 O O . TYR A 1 105 ? -6.353 9.296 5.736 1.00 89.19 105 TYR A O 1
ATOM 844 N N . CYS A 1 106 ? -6.261 8.430 3.663 1.00 88.50 106 CYS A N 1
ATOM 845 C CA . CYS A 1 106 ? -7.575 7.783 3.723 1.00 88.50 106 CYS A CA 1
ATOM 846 C C . CYS A 1 106 ? -7.644 6.708 4.820 1.00 88.50 106 CYS A C 1
ATOM 848 O O . C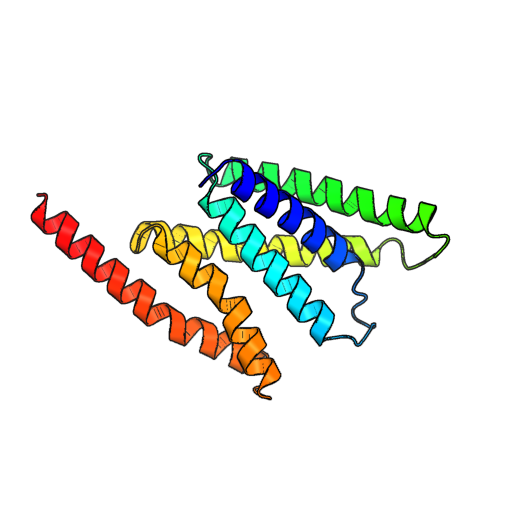YS A 1 106 ? -8.607 6.675 5.594 1.00 88.50 106 CYS A O 1
ATOM 850 N N . ALA A 1 107 ? -6.607 5.874 4.937 1.00 89.00 107 ALA A N 1
ATOM 851 C CA . ALA A 1 107 ? -6.527 4.824 5.945 1.00 89.00 107 ALA A CA 1
ATOM 852 C C . ALA A 1 107 ? -6.494 5.402 7.368 1.00 89.00 107 ALA A C 1
ATOM 854 O O . ALA A 1 107 ? -7.230 4.926 8.234 1.00 89.00 107 ALA A O 1
ATOM 855 N N . LYS A 1 108 ? -5.721 6.474 7.602 1.00 89.25 108 LYS A N 1
ATOM 856 C CA . LYS A 1 108 ? -5.672 7.174 8.895 1.00 89.25 108 LYS A CA 1
ATOM 857 C C . LYS A 1 108 ? -7.043 7.719 9.289 1.00 89.25 108 LYS A C 1
ATOM 859 O O . LYS A 1 108 ? -7.527 7.429 10.382 1.00 89.25 108 LYS A O 1
ATOM 864 N N . LYS A 1 109 ? -7.698 8.453 8.386 1.00 88.56 109 LYS A N 1
ATOM 865 C CA . LYS A 1 109 ? -9.032 9.020 8.636 1.00 88.56 109 LYS A CA 1
ATOM 866 C C . LYS A 1 109 ? -10.061 7.926 8.938 1.00 88.56 109 LYS A C 1
ATOM 868 O O . LYS A 1 109 ? -10.878 8.055 9.847 1.00 88.56 109 LYS A O 1
ATOM 873 N N . SER A 1 110 ? -9.981 6.809 8.221 1.00 85.31 110 SER A N 1
ATOM 874 C CA . SER A 1 110 ? -10.827 5.640 8.472 1.00 85.31 110 SER A CA 1
ATOM 875 C C . SER A 1 110 ? -10.512 4.964 9.807 1.00 85.31 110 SER A C 1
ATOM 877 O O . SER A 1 110 ? -11.415 4.443 10.459 1.00 85.31 110 SER A O 1
ATOM 879 N N . ALA A 1 111 ? -9.253 4.958 10.246 1.00 87.38 111 ALA A N 1
ATOM 880 C CA . ALA A 1 111 ? -8.850 4.373 11.522 1.00 87.38 111 ALA A CA 1
ATOM 881 C C . ALA A 1 111 ? -9.283 5.218 12.731 1.00 87.38 111 ALA A C 1
ATOM 883 O O . ALA A 1 111 ? -9.675 4.672 13.766 1.00 87.38 111 ALA A O 1
ATOM 884 N N . GLU A 1 112 ? -9.298 6.545 12.599 1.00 86.31 112 GLU A N 1
ATOM 885 C CA . GLU A 1 112 ? -9.869 7.445 13.611 1.00 86.31 112 GLU A CA 1
ATOM 886 C C . GLU A 1 112 ? -11.354 7.115 13.858 1.00 86.31 112 GLU A C 1
ATOM 888 O O . GLU A 1 112 ? -11.804 7.018 15.008 1.00 86.31 112 GLU A O 1
ATOM 893 N N . LEU A 1 113 ? -12.093 6.817 12.785 1.00 84.75 113 LEU A N 1
ATOM 894 C CA . LEU A 1 113 ? -13.513 6.469 12.831 1.00 84.75 113 LEU A CA 1
ATOM 895 C C . LEU A 1 113 ? -13.767 5.033 13.310 1.00 84.75 113 LEU A C 1
ATOM 897 O O . LEU A 1 113 ? -14.479 4.845 14.296 1.00 84.75 113 LEU A O 1
ATOM 901 N N . SER A 1 114 ? -13.184 4.023 12.661 1.00 85.38 114 SER A N 1
ATOM 902 C CA . SER A 1 114 ? -13.534 2.606 12.883 1.00 85.38 114 SER A CA 1
ATOM 903 C C . SER A 1 114 ? -12.506 1.817 13.702 1.00 85.38 114 SER A C 1
ATOM 905 O O . SER A 1 114 ? -12.743 0.657 14.033 1.00 85.38 114 SER A O 1
ATOM 907 N N . GLY A 1 115 ? -11.400 2.450 14.106 1.00 85.25 115 GLY A N 1
ATOM 908 C CA . GLY A 1 115 ? -10.303 1.826 14.852 1.00 85.25 115 GLY A CA 1
ATOM 909 C C . GLY A 1 115 ? -9.200 1.264 13.950 1.00 85.25 115 GLY A C 1
ATOM 910 O O . GLY A 1 115 ? -9.265 1.345 12.728 1.00 85.25 115 GLY A O 1
ATOM 911 N N . SER A 1 116 ? -8.179 0.651 14.555 1.00 84.88 116 SER A N 1
ATOM 912 C CA . SER A 1 116 ? -7.008 0.114 13.837 1.00 84.88 116 SER A CA 1
ATOM 913 C C . SER A 1 116 ? -7.341 -0.956 12.790 1.00 84.88 116 SER A C 1
ATOM 915 O O . SER A 1 116 ? -6.537 -1.206 11.894 1.00 84.88 116 SER A O 1
ATOM 917 N N . ILE A 1 117 ? -8.536 -1.553 12.856 1.00 85.81 117 ILE A N 1
ATOM 918 C CA . ILE A 1 117 ? -9.032 -2.509 11.862 1.00 85.81 117 ILE A CA 1
ATOM 919 C C . ILE A 1 117 ? -9.068 -1.916 10.444 1.00 85.81 117 ILE A C 1
ATOM 921 O O . ILE A 1 117 ? -8.804 -2.635 9.484 1.00 85.81 117 ILE A O 1
ATOM 925 N N . SER A 1 118 ? -9.294 -0.602 10.319 1.00 87.75 118 SER A N 1
ATOM 926 C CA . SER A 1 118 ? -9.355 0.093 9.030 1.00 87.75 118 SER A CA 1
ATOM 927 C C . SER A 1 118 ? -8.040 0.021 8.256 1.00 87.75 118 SER A C 1
ATOM 929 O O . SER A 1 118 ? -8.049 0.058 7.030 1.00 87.75 118 SER A O 1
ATOM 931 N N . TYR A 1 119 ? -6.896 -0.109 8.933 1.00 89.44 119 TYR A N 1
ATOM 932 C CA . TYR A 1 119 ? -5.621 -0.299 8.240 1.00 89.44 119 TYR A CA 1
ATOM 933 C C . TYR A 1 119 ? -5.575 -1.649 7.522 1.00 89.44 119 TYR A C 1
ATOM 935 O O . TYR A 1 119 ? -5.125 -1.725 6.383 1.00 89.44 119 TYR A O 1
ATOM 943 N N . TYR A 1 120 ? -6.106 -2.706 8.139 1.00 89.50 120 TYR A N 1
ATOM 944 C CA . TYR A 1 120 ? -6.167 -4.028 7.516 1.00 89.50 120 TYR A CA 1
ATOM 945 C C . TYR A 1 120 ? -7.151 -4.067 6.348 1.00 89.50 120 TYR A C 1
ATOM 947 O O . TYR A 1 120 ? -6.852 -4.675 5.322 1.00 89.50 120 TYR A O 1
ATOM 955 N N . THR A 1 121 ? -8.297 -3.389 6.463 1.00 91.00 121 THR A N 1
ATOM 956 C CA . THR A 1 121 ? -9.249 -3.306 5.348 1.00 91.00 121 THR A CA 1
ATOM 957 C C . THR A 1 121 ? -8.666 -2.514 4.177 1.00 91.00 121 THR A C 1
ATOM 959 O O . THR A 1 121 ? -8.844 -2.916 3.038 1.00 91.00 121 THR A O 1
ATOM 962 N N . HIS A 1 122 ? -7.911 -1.439 4.424 1.00 90.50 122 HIS A N 1
ATOM 963 C CA . HIS A 1 122 ? -7.241 -0.702 3.348 1.00 90.50 122 HIS A CA 1
ATOM 964 C C . HIS A 1 122 ? -6.091 -1.509 2.733 1.00 90.50 122 HIS A C 1
ATOM 966 O O . HIS A 1 122 ? -5.902 -1.481 1.519 1.00 90.50 122 HIS A O 1
ATOM 972 N N . ALA A 1 123 ? -5.356 -2.276 3.545 1.00 92.00 123 ALA A N 1
ATOM 973 C CA . ALA A 1 123 ? -4.291 -3.148 3.060 1.00 92.00 123 ALA A CA 1
ATOM 974 C C . ALA A 1 123 ? -4.819 -4.292 2.179 1.00 92.00 123 ALA A C 1
ATOM 976 O O . ALA A 1 123 ? -4.133 -4.700 1.246 1.00 92.00 123 ALA A O 1
ATOM 977 N N . ILE A 1 124 ? -6.030 -4.807 2.422 1.00 92.94 124 ILE A N 1
ATOM 978 C CA . ILE A 1 124 ? -6.565 -5.931 1.638 1.00 92.94 124 ILE A CA 1
ATOM 979 C C . ILE A 1 124 ? -7.164 -5.511 0.284 1.00 92.94 124 ILE A C 1
ATOM 981 O O . ILE A 1 124 ? -7.226 -6.343 -0.619 1.00 92.94 124 ILE A O 1
ATOM 985 N N . ILE A 1 125 ? -7.540 -4.238 0.096 1.00 92.44 125 ILE A N 1
ATOM 986 C CA . ILE A 1 125 ? -8.069 -3.705 -1.179 1.00 92.44 125 ILE A CA 1
ATOM 987 C C . ILE A 1 125 ? -7.185 -4.072 -2.386 1.00 92.44 125 ILE A C 1
ATOM 989 O O . ILE A 1 125 ? -7.704 -4.699 -3.312 1.00 92.44 125 ILE A O 1
ATOM 993 N N . PRO A 1 126 ? -5.870 -3.760 -2.415 1.00 91.44 126 PRO A N 1
ATOM 994 C CA . PRO A 1 126 ? -5.020 -4.091 -3.562 1.00 91.44 126 PRO A CA 1
ATOM 995 C C . PRO A 1 126 ? -4.883 -5.606 -3.794 1.00 91.44 126 PRO A C 1
ATOM 997 O O . PRO A 1 126 ? -4.715 -6.050 -4.929 1.00 91.44 126 PRO A O 1
ATOM 1000 N N . VAL A 1 127 ? -5.012 -6.424 -2.744 1.00 93.00 127 VAL A N 1
ATOM 1001 C CA . VAL A 1 127 ? -5.010 -7.892 -2.860 1.00 93.00 127 VAL A CA 1
ATOM 1002 C C . VAL A 1 127 ? -6.282 -8.378 -3.556 1.00 93.00 127 VAL A C 1
ATOM 1004 O O . VAL A 1 127 ? -6.205 -9.143 -4.516 1.00 93.00 127 VAL A O 1
ATOM 1007 N N . ILE A 1 128 ? -7.447 -7.903 -3.107 1.00 92.50 128 ILE A N 1
ATOM 1008 C CA . ILE A 1 128 ? -8.750 -8.243 -3.693 1.00 92.50 128 ILE A CA 1
ATOM 1009 C C . ILE A 1 128 ? -8.822 -7.768 -5.149 1.00 92.50 128 ILE A C 1
ATOM 1011 O O . ILE A 1 128 ? -9.253 -8.524 -6.019 1.00 92.50 128 ILE A O 1
ATOM 1015 N N . ALA A 1 129 ? -8.343 -6.553 -5.430 1.00 91.38 129 ALA A N 1
ATOM 1016 C CA . ALA A 1 129 ? -8.309 -6.004 -6.780 1.00 91.38 129 ALA A CA 1
ATOM 1017 C C . ALA A 1 129 ? -7.502 -6.901 -7.734 1.00 91.38 129 ALA A C 1
ATOM 1019 O O . ALA A 1 129 ? -7.999 -7.247 -8.800 1.00 91.38 129 ALA A O 1
ATOM 1020 N N . ILE A 1 130 ? -6.308 -7.366 -7.340 1.00 91.00 130 ILE A N 1
ATOM 1021 C CA . ILE A 1 130 ? -5.521 -8.297 -8.169 1.00 91.00 130 ILE A CA 1
ATOM 1022 C C . ILE A 1 130 ? -6.246 -9.616 -8.408 1.00 91.00 130 ILE A C 1
ATOM 1024 O O . ILE A 1 130 ? -6.167 -10.156 -9.511 1.00 91.00 130 ILE A O 1
ATOM 1028 N N . ILE A 1 131 ? -6.921 -10.160 -7.393 1.00 91.19 131 ILE A N 1
ATOM 1029 C CA . ILE A 1 131 ? -7.675 -11.408 -7.548 1.00 91.19 131 ILE A CA 1
ATOM 1030 C C . ILE A 1 131 ? -8.747 -11.226 -8.626 1.00 91.19 131 ILE A C 1
ATOM 1032 O O . ILE A 1 131 ? -8.824 -12.043 -9.538 1.00 91.19 131 ILE A O 1
ATOM 1036 N N . PHE A 1 132 ? -9.513 -10.134 -8.578 1.00 91.69 132 PHE A N 1
ATOM 1037 C CA . PHE A 1 132 ? -10.531 -9.846 -9.589 1.00 91.69 132 PHE A CA 1
ATOM 1038 C C . PHE A 1 132 ? -9.948 -9.607 -10.984 1.00 91.69 132 PHE A C 1
ATOM 1040 O O . PHE A 1 132 ? -10.473 -10.159 -11.952 1.00 91.69 132 PHE A O 1
ATOM 1047 N N . ILE A 1 133 ? -8.820 -8.900 -11.090 1.00 88.62 133 ILE A N 1
ATOM 1048 C CA . ILE A 1 133 ? -8.123 -8.718 -12.371 1.00 88.62 133 ILE A CA 1
ATOM 1049 C C . ILE A 1 133 ? -7.710 -10.073 -12.956 1.00 88.62 133 ILE A C 1
ATOM 1051 O O . ILE A 1 133 ? -7.936 -10.346 -14.133 1.00 88.62 133 ILE A O 1
ATOM 1055 N N . LYS A 1 134 ? -7.169 -10.976 -12.128 1.00 87.75 134 LYS A N 1
ATOM 1056 C CA . LYS A 1 134 ? -6.795 -12.333 -12.560 1.00 87.75 134 LYS A CA 1
ATOM 1057 C C . LYS A 1 134 ? -7.989 -13.203 -12.953 1.00 87.75 134 LYS A C 1
ATOM 1059 O O . LYS A 1 134 ? -7.813 -14.138 -13.726 1.00 87.75 134 LYS A O 1
ATOM 1064 N N . LEU A 1 135 ? -9.180 -12.900 -12.443 1.00 90.94 135 LEU A N 1
ATOM 1065 C CA . LEU A 1 135 ? -10.436 -13.537 -12.845 1.00 90.94 135 LEU A CA 1
ATOM 1066 C C . LEU A 1 135 ? -11.026 -12.932 -14.134 1.00 90.94 135 LEU A C 1
ATOM 1068 O O . LEU A 1 135 ? -12.085 -13.372 -14.575 1.00 90.94 135 LEU A O 1
ATOM 1072 N N . GLY A 1 136 ? -10.353 -11.954 -14.750 1.00 88.50 136 GLY A N 1
ATOM 1073 C CA . GLY A 1 136 ? -10.758 -11.339 -16.015 1.00 88.50 136 GLY A CA 1
ATOM 1074 C C . GLY A 1 136 ? -11.679 -10.125 -15.869 1.00 88.50 136 GLY A C 1
ATOM 1075 O O . GLY A 1 136 ? -12.239 -9.669 -16.864 1.00 88.50 136 GLY A O 1
ATOM 1076 N N . ILE A 1 137 ? -11.852 -9.588 -14.656 1.00 91.62 137 ILE A N 1
ATOM 1077 C CA . ILE A 1 137 ? -12.625 -8.359 -14.438 1.00 91.62 137 ILE A CA 1
ATOM 1078 C C . ILE A 1 137 ? -11.753 -7.147 -14.808 1.00 91.62 137 ILE A C 1
ATOM 1080 O O . ILE A 1 137 ? -10.606 -7.078 -14.362 1.00 91.62 137 ILE A O 1
ATOM 1084 N N . PRO A 1 138 ? -12.276 -6.159 -15.563 1.00 91.44 138 PRO A N 1
ATOM 1085 C CA . PRO A 1 138 ? -11.528 -4.953 -15.918 1.00 91.44 138 PRO A CA 1
ATOM 1086 C C . PRO A 1 138 ? -10.909 -4.248 -14.705 1.00 91.44 138 PRO A C 1
ATOM 1088 O O . PRO A 1 138 ? -11.556 -4.123 -13.665 1.00 91.44 138 PRO A O 1
ATOM 1091 N N . ASP A 1 139 ? -9.687 -3.735 -14.852 1.00 84.69 139 ASP A N 1
ATOM 1092 C CA . ASP A 1 139 ? -8.885 -3.150 -13.765 1.00 84.69 139 ASP A CA 1
ATOM 1093 C C . ASP A 1 139 ? -9.658 -2.125 -12.924 1.00 84.69 139 ASP A C 1
ATOM 1095 O O . ASP A 1 139 ? -9.710 -2.222 -11.696 1.00 84.69 139 ASP A O 1
ATOM 1099 N N . THR A 1 140 ? -10.333 -1.176 -13.579 1.00 87.88 140 THR A N 1
ATOM 1100 C CA . THR A 1 140 ? -11.126 -0.142 -12.901 1.00 87.88 140 THR A CA 1
ATOM 1101 C C . THR A 1 140 ? -12.270 -0.741 -12.082 1.00 87.88 140 THR A C 1
ATOM 1103 O O . THR A 1 140 ? -12.488 -0.337 -10.941 1.00 87.88 140 THR A O 1
ATOM 1106 N N . LEU A 1 141 ? -12.980 -1.733 -12.631 1.00 89.62 141 LEU A N 1
ATOM 1107 C CA . LEU A 1 141 ? -14.071 -2.412 -11.927 1.00 89.62 141 LEU A CA 1
ATOM 1108 C C . LEU A 1 141 ? -13.543 -3.225 -10.745 1.00 89.62 141 LEU A C 1
ATOM 1110 O O . LEU A 1 141 ? -14.133 -3.181 -9.671 1.00 89.62 141 LEU A O 1
ATOM 1114 N N . SER A 1 142 ? -12.408 -3.901 -10.911 1.00 92.00 142 SER A N 1
ATOM 1115 C CA . SER A 1 142 ? -11.758 -4.672 -9.850 1.00 92.00 142 SER A CA 1
ATOM 1116 C C . SER A 1 142 ? -11.418 -3.808 -8.634 1.00 92.00 142 SER A C 1
ATOM 1118 O O . SER A 1 142 ? -11.686 -4.209 -7.501 1.00 92.00 142 SER A O 1
ATOM 1120 N N . VAL A 1 143 ? -10.890 -2.598 -8.855 1.00 87.88 143 VAL A N 1
ATOM 1121 C CA . VAL A 1 143 ? -10.599 -1.637 -7.776 1.00 87.88 143 VAL A CA 1
ATOM 1122 C C . VAL A 1 143 ? -11.885 -1.143 -7.108 1.00 87.88 143 VAL A C 1
ATOM 1124 O O . VAL A 1 143 ? -11.968 -1.136 -5.880 1.00 87.88 143 VAL A O 1
ATOM 1127 N N . ILE A 1 144 ? -12.906 -0.775 -7.890 1.00 90.50 144 ILE A N 1
ATOM 1128 C CA . ILE A 1 144 ? -14.194 -0.302 -7.357 1.00 90.50 144 ILE A CA 1
ATOM 1129 C C . ILE A 1 144 ? -14.851 -1.381 -6.485 1.00 90.50 144 ILE A C 1
ATOM 1131 O O . ILE A 1 144 ? -15.250 -1.103 -5.354 1.00 90.50 144 ILE A O 1
ATOM 1135 N N . ILE A 1 145 ? -14.927 -2.619 -6.980 1.00 91.06 145 ILE A N 1
ATOM 1136 C CA . ILE A 1 145 ? -15.523 -3.746 -6.253 1.00 91.06 145 ILE A CA 1
ATOM 1137 C C . ILE A 1 145 ? -14.732 -4.030 -4.970 1.00 91.06 145 ILE A C 1
ATOM 1139 O O . ILE A 1 145 ? -15.338 -4.229 -3.916 1.00 91.06 145 ILE A O 1
ATOM 1143 N N . ALA A 1 146 ? -13.396 -4.002 -5.025 1.00 92.31 146 ALA A N 1
ATOM 1144 C CA . ALA A 1 146 ? -12.553 -4.206 -3.849 1.00 92.31 146 ALA A CA 1
ATOM 1145 C C . ALA A 1 146 ? -12.843 -3.176 -2.743 1.00 92.31 146 ALA A C 1
ATOM 1147 O O . ALA A 1 146 ? -13.001 -3.557 -1.584 1.00 92.31 146 ALA A O 1
ATOM 1148 N N . ILE A 1 147 ? -12.989 -1.895 -3.097 1.00 89.50 147 ILE A N 1
ATOM 1149 C CA . ILE A 1 147 ? -13.354 -0.835 -2.145 1.00 89.50 147 ILE A CA 1
ATOM 1150 C C . ILE A 1 147 ? -14.745 -1.110 -1.554 1.00 89.50 147 ILE A C 1
ATOM 1152 O O . ILE A 1 147 ? -14.887 -1.182 -0.331 1.00 89.50 147 ILE A O 1
ATOM 1156 N N . ILE A 1 148 ? -15.751 -1.350 -2.404 1.00 91.00 148 ILE A N 1
ATOM 1157 C CA . ILE A 1 148 ? -17.145 -1.564 -1.978 1.00 91.00 148 ILE A CA 1
ATOM 1158 C C . ILE A 1 148 ? -17.275 -2.750 -1.017 1.00 91.00 148 ILE A C 1
ATOM 1160 O O . ILE A 1 148 ? -18.008 -2.652 -0.040 1.00 91.00 148 ILE A O 1
ATOM 1164 N N . ILE A 1 149 ? -16.570 -3.860 -1.253 1.00 91.56 149 ILE A N 1
ATOM 1165 C CA . ILE A 1 149 ? -16.653 -5.053 -0.391 1.00 91.56 149 ILE A CA 1
ATOM 1166 C C . ILE A 1 149 ? -16.027 -4.804 0.989 1.00 91.56 149 ILE A C 1
ATOM 1168 O O . ILE A 1 149 ? -16.470 -5.383 1.984 1.00 91.56 149 ILE A O 1
ATOM 1172 N N . THR A 1 150 ? -15.013 -3.941 1.077 1.00 88.06 150 THR A N 1
ATOM 1173 C CA . THR A 1 150 ? -14.336 -3.648 2.352 1.00 88.06 150 THR A CA 1
ATOM 1174 C C . THR A 1 150 ? -15.079 -2.636 3.230 1.00 88.06 150 THR A C 1
ATOM 1176 O O . THR A 1 150 ? -14.982 -2.706 4.457 1.00 88.06 150 THR A O 1
ATOM 1179 N N . GLU A 1 151 ? -15.879 -1.745 2.642 1.00 86.00 151 GLU A N 1
ATOM 1180 C CA . GLU A 1 151 ? -16.617 -0.706 3.376 1.00 86.00 151 GLU A CA 1
ATOM 1181 C C . GLU A 1 151 ? -17.644 -1.227 4.405 1.00 86.00 151 GLU A C 1
ATOM 1183 O O . GLU A 1 151 ? -17.681 -0.707 5.524 1.00 86.00 151 GLU A O 1
ATOM 1188 N N . PRO A 1 152 ? -18.435 -2.285 4.138 1.00 88.19 152 PRO A N 1
ATOM 1189 C CA . PRO A 1 152 ? -19.322 -2.879 5.137 1.00 88.19 152 PRO A CA 1
ATOM 1190 C C . PRO A 1 152 ? -18.607 -3.286 6.431 1.00 88.19 152 PRO A C 1
ATOM 1192 O O . PRO A 1 152 ? -19.164 -3.124 7.520 1.00 88.19 152 PRO A O 1
ATOM 1195 N N . ILE A 1 153 ? -17.362 -3.769 6.332 1.00 87.06 153 ILE A N 1
ATOM 1196 C CA . ILE A 1 153 ? -16.544 -4.147 7.493 1.00 87.06 153 ILE A CA 1
ATOM 1197 C C . ILE A 1 153 ? -16.184 -2.892 8.297 1.00 87.06 153 ILE A C 1
ATOM 1199 O O . ILE A 1 153 ? -16.393 -2.855 9.513 1.00 87.06 153 ILE A O 1
ATOM 1203 N N . ASN A 1 154 ? -15.722 -1.835 7.620 1.00 85.44 154 ASN A N 1
ATOM 1204 C CA . ASN A 1 154 ? -15.418 -0.549 8.250 1.00 85.44 154 ASN A CA 1
ATOM 1205 C C . ASN A 1 154 ? -16.637 0.055 8.946 1.00 85.44 154 ASN A C 1
ATOM 1207 O O . ASN A 1 154 ? -16.526 0.528 10.081 1.00 85.44 154 ASN A O 1
ATOM 1211 N N . TYR A 1 155 ? -17.802 0.012 8.299 1.00 87.25 155 TYR A N 1
ATOM 1212 C CA . TYR A 1 155 ? -19.053 0.516 8.857 1.00 87.25 155 TYR A CA 1
ATOM 1213 C C . TYR A 1 155 ? -19.497 -0.277 10.093 1.00 87.25 155 TYR A C 1
ATOM 1215 O O . TYR A 1 155 ? -19.878 0.305 11.115 1.00 87.25 155 TYR A O 1
ATOM 1223 N N . PHE A 1 156 ? -19.409 -1.609 10.045 1.00 88.75 156 PHE A N 1
ATOM 1224 C CA . PHE A 1 156 ? -19.734 -2.454 11.192 1.00 88.75 156 PHE A CA 1
ATOM 1225 C C . PHE A 1 156 ? -18.827 -2.147 12.393 1.00 88.75 156 PHE A C 1
ATOM 1227 O O . PHE A 1 156 ? -19.310 -1.962 13.516 1.00 88.75 156 PHE A O 1
ATOM 1234 N N . CYS A 1 157 ? -17.519 -2.024 12.159 1.00 86.94 157 CYS A N 1
ATOM 1235 C CA . CYS A 1 157 ? -16.547 -1.674 13.192 1.00 86.94 157 CYS A CA 1
ATOM 1236 C C . CYS A 1 157 ? -16.780 -0.268 13.765 1.00 86.94 157 CYS A C 1
ATOM 1238 O O . CYS A 1 157 ? -16.751 -0.100 14.987 1.00 86.94 157 CYS A O 1
ATOM 1240 N N . TYR A 1 158 ? -17.107 0.713 12.919 1.00 87.12 158 TYR A N 1
ATOM 1241 C CA . TYR A 1 158 ? -17.515 2.053 13.346 1.00 87.12 158 TYR A CA 1
ATOM 1242 C C . TYR A 1 158 ? -18.719 2.012 14.295 1.00 87.12 158 TYR A C 1
ATOM 1244 O O . TYR A 1 158 ? -18.678 2.580 15.393 1.00 87.12 158 TYR A O 1
ATOM 1252 N N . LYS A 1 159 ? -19.783 1.296 13.907 1.00 87.75 159 LYS A N 1
ATOM 1253 C CA . LYS A 1 159 ? -21.003 1.169 14.715 1.00 87.75 159 LYS A CA 1
ATOM 1254 C C . LYS A 1 159 ? -20.704 0.525 16.070 1.00 87.75 159 LYS A C 1
ATOM 1256 O O . LYS A 1 159 ? -21.156 1.027 17.098 1.00 87.75 159 LYS A O 1
ATOM 1261 N N . LYS A 1 160 ? -19.904 -0.547 16.087 1.00 86.06 160 LYS A N 1
ATOM 1262 C CA . LYS A 1 160 ? -19.488 -1.231 17.321 1.00 86.06 160 LYS A CA 1
ATOM 1263 C C . LYS A 1 160 ? -18.687 -0.308 18.247 1.00 86.06 160 LYS A C 1
ATOM 1265 O O . LYS A 1 160 ? -18.981 -0.252 19.438 1.00 86.06 160 LYS A O 1
ATOM 1270 N N . LYS A 1 161 ? -17.729 0.455 17.709 1.00 81.56 161 LYS A N 1
ATOM 1271 C CA . LYS A 1 161 ? -16.924 1.420 18.479 1.00 81.56 161 LYS A CA 1
ATOM 1272 C C . LYS A 1 161 ? -17.802 2.502 19.114 1.00 81.56 161 LYS A C 1
ATOM 1274 O O . LYS A 1 161 ? -17.659 2.784 20.299 1.00 81.56 161 LYS A O 1
ATOM 1279 N N . ARG A 1 162 ? -18.765 3.058 18.367 1.00 83.88 162 ARG A N 1
ATOM 1280 C CA . ARG A 1 162 ? -19.714 4.042 18.915 1.00 83.88 162 ARG A CA 1
ATOM 1281 C C . ARG A 1 162 ? -20.573 3.483 20.045 1.00 83.88 162 ARG A C 1
ATOM 1283 O O . ARG A 1 162 ? -20.747 4.165 21.046 1.00 83.88 162 ARG A O 1
ATOM 1290 N N . LEU A 1 163 ? -21.089 2.265 19.897 1.00 82.69 163 LEU A N 1
ATOM 1291 C CA . LEU A 1 163 ? -21.905 1.626 20.934 1.00 82.69 163 LEU A CA 1
ATOM 1292 C C . LEU A 1 163 ? -21.117 1.394 22.230 1.00 82.69 163 LEU A C 1
ATOM 1294 O O . LEU A 1 163 ? -21.670 1.576 23.310 1.00 82.69 163 LEU A O 1
ATOM 1298 N N . ASN A 1 164 ? -19.835 1.037 22.133 1.00 78.69 164 ASN A N 1
ATOM 1299 C CA . ASN A 1 164 ? -18.976 0.864 23.305 1.00 78.69 164 ASN A CA 1
ATOM 1300 C C . ASN A 1 164 ? -18.677 2.201 23.998 1.00 78.69 164 ASN A C 1
ATOM 1302 O O . ASN A 1 164 ? -18.854 2.302 25.205 1.00 78.69 164 ASN A O 1
ATOM 1306 N N . ASN A 1 165 ? -18.352 3.252 23.239 1.00 77.81 165 ASN A N 1
ATOM 1307 C CA . ASN A 1 165 ? -18.089 4.582 23.803 1.00 77.81 165 ASN A CA 1
ATOM 1308 C C . ASN A 1 165 ? -19.308 5.197 24.517 1.00 77.81 165 ASN A C 1
ATOM 1310 O O . ASN A 1 165 ? -19.142 6.049 25.382 1.00 77.81 165 ASN A O 1
ATOM 1314 N N . VAL A 1 166 ? -20.531 4.814 24.129 1.00 74.31 166 VAL A N 1
ATOM 1315 C CA . VAL A 1 166 ? -21.768 5.234 24.812 1.00 74.31 166 VAL A CA 1
ATOM 1316 C C . VAL A 1 166 ? -21.989 4.453 26.110 1.00 74.31 166 VAL A C 1
ATOM 1318 O O . VAL A 1 166 ? -22.559 5.004 27.036 1.00 74.31 166 VAL A O 1
ATOM 1321 N N . LYS A 1 167 ? -21.537 3.195 26.198 1.00 65.25 167 LYS A N 1
ATOM 1322 C CA . LYS A 1 167 ? -21.631 2.382 27.425 1.00 65.25 167 LYS A CA 1
ATOM 1323 C C . LYS A 1 167 ? -20.602 2.758 28.495 1.00 65.25 167 LYS A C 1
ATOM 1325 O O . LYS A 1 167 ? -20.801 2.418 29.652 1.00 65.25 167 LYS A O 1
ATOM 1330 N N . GLU A 1 168 ? -19.500 3.391 28.100 1.00 61.72 168 GLU A N 1
ATOM 1331 C CA . GLU A 1 168 ? -18.423 3.840 28.997 1.00 61.72 168 GLU A CA 1
ATOM 1332 C C . GLU A 1 168 ? -18.625 5.276 29.526 1.00 61.72 168 GLU A C 1
ATOM 1334 O O . GLU A 1 168 ? -17.775 5.779 30.260 1.00 61.72 168 GLU A O 1
ATOM 1339 N N . ARG A 1 169 ? -19.725 5.943 29.151 1.00 53.25 169 ARG A N 1
ATOM 1340 C CA . ARG A 1 169 ? -20.147 7.256 29.665 1.00 53.25 169 ARG A CA 1
ATOM 1341 C C . ARG A 1 169 ? -21.331 7.107 30.605 1.00 53.25 169 ARG A C 1
ATOM 1343 O O . ARG A 1 169 ? -21.385 7.909 31.559 1.00 53.25 169 ARG A O 1
#